Protein AF-A0A0F9DU79-F1 (afdb_monomer)

Structure (mmCIF, N/CA/C/O backbone):
data_AF-A0A0F9DU79-F1
#
_entry.id   AF-A0A0F9DU79-F1
#
loop_
_atom_site.group_PDB
_atom_site.id
_atom_site.type_symbol
_atom_site.label_atom_id
_atom_site.label_alt_id
_atom_site.label_comp_id
_atom_site.label_asym_id
_atom_site.label_entity_id
_atom_site.label_seq_id
_atom_site.pdbx_PDB_ins_code
_atom_site.Cartn_x
_atom_site.Cartn_y
_atom_site.Cartn_z
_atom_site.occupancy
_atom_site.B_iso_or_equiv
_atom_site.auth_seq_id
_atom_site.auth_comp_id
_atom_site.auth_asym_id
_atom_site.auth_atom_id
_atom_site.pdbx_PDB_model_num
ATOM 1 N N . LYS A 1 1 ? 24.834 20.255 -1.398 1.00 38.12 1 LYS A N 1
ATOM 2 C CA . LYS A 1 1 ? 24.410 18.853 -1.641 1.00 38.12 1 LYS A CA 1
ATOM 3 C C . LYS A 1 1 ? 23.090 18.931 -2.394 1.00 38.12 1 LYS A C 1
ATOM 5 O O . LYS A 1 1 ? 22.235 19.682 -1.956 1.00 38.12 1 LYS A O 1
ATOM 10 N N . LYS A 1 2 ? 23.052 18.361 -3.602 1.00 37.12 2 LYS A N 1
ATOM 11 C CA . LYS A 1 2 ? 22.172 18.750 -4.713 1.00 37.12 2 LYS A CA 1
ATOM 12 C C . LYS A 1 2 ? 20.697 18.426 -4.456 1.00 37.12 2 LYS A C 1
ATOM 14 O O . LYS A 1 2 ? 20.364 17.324 -4.040 1.00 37.12 2 LYS A O 1
ATOM 19 N N . HIS A 1 3 ? 19.874 19.433 -4.722 1.00 36.62 3 HIS A N 1
ATOM 20 C CA . HIS A 1 3 ? 18.425 19.405 -4.804 1.00 36.62 3 HIS A CA 1
ATOM 21 C C . HIS A 1 3 ? 17.942 18.469 -5.923 1.00 36.62 3 HIS A C 1
ATOM 23 O O . HIS A 1 3 ? 18.497 18.496 -7.014 1.00 36.62 3 HIS A O 1
ATOM 29 N N . GLY A 1 4 ? 16.880 17.708 -5.650 1.00 43.34 4 GLY A N 1
ATOM 30 C CA . GLY A 1 4 ? 15.652 17.754 -6.453 1.00 43.34 4 GLY A CA 1
ATOM 31 C C . GLY A 1 4 ? 15.726 17.479 -7.957 1.00 43.34 4 GLY A C 1
ATOM 32 O O . GLY A 1 4 ? 15.002 18.129 -8.701 1.00 43.34 4 GLY A O 1
ATOM 33 N N . GLU A 1 5 ? 16.540 16.531 -8.416 1.00 42.28 5 GLU A N 1
ATOM 34 C CA . GLU A 1 5 ? 16.548 16.097 -9.820 1.00 42.28 5 GLU A CA 1
ATOM 35 C C . GLU A 1 5 ? 16.311 14.588 -9.920 1.00 42.28 5 GLU A C 1
ATOM 37 O O . GLU A 1 5 ? 17.251 13.806 -10.008 1.00 42.28 5 GLU A O 1
ATOM 42 N N . ALA A 1 6 ? 15.038 14.188 -9.890 1.00 37.19 6 ALA A N 1
ATOM 43 C CA . ALA A 1 6 ? 14.540 12.976 -10.550 1.00 37.19 6 ALA A CA 1
ATOM 44 C C . ALA A 1 6 ? 13.005 13.008 -10.657 1.00 37.19 6 ALA A C 1
ATOM 46 O O . ALA A 1 6 ? 12.309 12.050 -10.336 1.00 37.19 6 ALA A O 1
ATOM 47 N N . THR A 1 7 ? 12.463 14.121 -11.154 1.00 40.94 7 THR A N 1
ATOM 48 C CA . THR A 1 7 ? 11.160 14.125 -11.831 1.00 40.94 7 THR A CA 1
ATOM 49 C C . THR A 1 7 ? 11.350 13.462 -13.201 1.00 40.94 7 THR A C 1
ATOM 51 O O . THR A 1 7 ? 11.413 14.129 -14.228 1.00 40.94 7 THR A O 1
ATOM 54 N N . LEU A 1 8 ? 11.533 12.142 -13.213 1.00 36.72 8 LEU A N 1
ATOM 55 C CA . LEU A 1 8 ? 11.474 11.291 -14.406 1.00 36.72 8 LEU A CA 1
ATOM 56 C C . LEU A 1 8 ? 10.070 10.656 -14.394 1.00 36.72 8 LEU A C 1
ATOM 58 O O . LEU A 1 8 ? 9.864 9.622 -13.776 1.00 36.72 8 LEU A O 1
ATOM 62 N N . SER A 1 9 ? 9.004 11.326 -14.850 1.00 38.00 9 SER A N 1
ATOM 63 C CA . SER A 1 9 ? 8.663 11.441 -16.280 1.00 38.00 9 SER A CA 1
ATOM 64 C C . SER A 1 9 ? 9.014 10.139 -17.018 1.00 38.00 9 SER A C 1
ATOM 66 O O . SER A 1 9 ? 10.151 9.968 -17.434 1.00 38.00 9 SER A O 1
ATOM 68 N N . GLY A 1 10 ? 8.120 9.184 -17.231 1.00 36.88 10 GLY A N 1
ATOM 69 C CA . GLY A 1 10 ? 6.686 9.199 -17.023 1.00 36.88 10 GLY A CA 1
ATOM 70 C C . GLY A 1 10 ? 6.111 7.879 -17.515 1.00 36.88 10 GLY A C 1
ATOM 71 O O . GLY A 1 10 ? 5.939 7.692 -18.713 1.00 36.88 10 GLY A O 1
ATOM 72 N N . ASP A 1 11 ? 5.759 6.995 -16.585 1.00 40.66 11 ASP A N 1
ATOM 73 C CA . ASP A 1 11 ? 4.976 5.790 -16.887 1.00 40.66 11 ASP A CA 1
ATOM 74 C C . ASP A 1 11 ? 3.485 5.984 -16.590 1.00 40.66 11 ASP A C 1
ATOM 76 O O . ASP A 1 11 ? 2.741 5.062 -16.259 1.00 40.66 11 ASP A O 1
ATOM 80 N N . SER A 1 12 ? 3.012 7.215 -16.790 1.00 42.69 12 SER A N 1
ATOM 81 C CA . SER A 1 12 ? 1.596 7.587 -16.721 1.00 42.69 12 SER A CA 1
ATOM 82 C C . SER A 1 12 ? 0.731 6.821 -17.736 1.00 42.69 12 SER A C 1
ATOM 84 O O . SER A 1 12 ? -0.484 6.776 -17.590 1.00 42.69 12 SER A O 1
ATOM 86 N N . ASN A 1 13 ? 1.337 6.182 -18.746 1.00 35.78 13 ASN A N 1
ATOM 87 C CA . ASN A 1 13 ? 0.630 5.389 -19.756 1.00 35.78 13 ASN A CA 1
ATOM 88 C C . ASN A 1 13 ? 0.602 3.878 -19.454 1.00 35.78 13 ASN A C 1
ATOM 90 O O . ASN A 1 13 ? -0.369 3.216 -19.821 1.00 35.78 13 ASN A O 1
ATOM 94 N N . ILE A 1 14 ? 1.612 3.329 -18.764 1.00 42.06 14 ILE A N 1
ATOM 95 C CA . ILE A 1 14 ? 1.622 1.915 -18.338 1.00 42.06 14 ILE A CA 1
ATOM 96 C C . ILE A 1 14 ? 0.750 1.730 -17.089 1.00 42.06 14 ILE A C 1
ATOM 98 O O . ILE A 1 14 ? 0.044 0.725 -16.972 1.00 42.06 14 ILE A O 1
ATOM 102 N N . ALA A 1 15 ? 0.710 2.738 -16.212 1.00 41.03 15 ALA A N 1
ATOM 103 C CA . ALA A 1 15 ? -0.176 2.754 -15.056 1.00 41.03 15 ALA A CA 1
ATOM 104 C C . ALA A 1 15 ? -1.660 2.681 -15.461 1.00 41.03 15 ALA A C 1
ATOM 106 O O . ALA A 1 15 ? -2.377 1.855 -14.914 1.00 41.03 15 ALA A O 1
ATOM 107 N N . ASN A 1 16 ? -2.118 3.444 -16.462 1.00 44.53 16 ASN A N 1
ATOM 108 C CA . ASN A 1 16 ? -3.553 3.579 -16.757 1.00 44.53 16 ASN A CA 1
ATOM 109 C C . ASN A 1 16 ? -4.249 2.275 -17.184 1.00 44.53 16 ASN A C 1
ATOM 111 O O . ASN A 1 16 ? -5.345 1.991 -16.718 1.00 44.53 16 ASN A O 1
ATOM 115 N N . LYS A 1 17 ? -3.621 1.425 -18.006 1.00 42.38 17 LYS A N 1
ATOM 116 C CA . LYS A 1 17 ? -4.300 0.220 -18.527 1.00 42.38 17 LYS A CA 1
ATOM 117 C C . LYS A 1 17 ? -4.420 -0.899 -17.485 1.00 42.38 17 LYS A C 1
ATOM 119 O O . LYS A 1 17 ? -5.418 -1.617 -17.448 1.00 42.38 17 LYS A O 1
ATOM 124 N N . SER A 1 18 ? -3.409 -1.037 -16.626 1.00 50.19 18 SER A N 1
ATOM 125 C CA . SER A 1 18 ? -3.458 -1.947 -15.476 1.00 50.19 18 SER A CA 1
ATOM 126 C C . SER A 1 18 ? -4.330 -1.380 -14.357 1.00 50.19 18 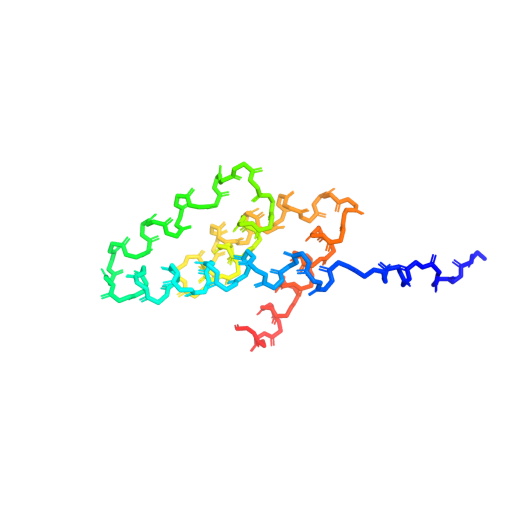SER A C 1
ATOM 128 O O . SER A 1 18 ? -5.066 -2.132 -13.726 1.00 50.19 18 SER A O 1
ATOM 130 N N . TYR A 1 19 ? -4.312 -0.060 -14.162 1.00 49.88 19 TYR A N 1
ATOM 131 C CA . TYR A 1 19 ? -5.171 0.651 -13.220 1.00 49.88 19 TYR A CA 1
ATOM 132 C C . TYR A 1 19 ? -6.654 0.507 -13.575 1.00 49.88 19 TYR A C 1
ATOM 134 O O . TYR A 1 19 ? -7.439 0.189 -12.692 1.00 49.88 19 TYR A O 1
ATOM 142 N N . ASP A 1 20 ? -7.041 0.606 -14.849 1.00 50.72 20 ASP A N 1
ATOM 143 C CA . ASP A 1 20 ? -8.435 0.424 -15.285 1.00 50.72 20 ASP A CA 1
ATOM 144 C C . ASP A 1 20 ? -8.951 -1.002 -15.034 1.00 50.72 20 ASP A C 1
ATOM 146 O O . ASP A 1 20 ? -10.085 -1.202 -14.588 1.00 50.72 20 ASP A O 1
ATOM 150 N N . ASN A 1 21 ? -8.114 -2.017 -15.265 1.00 54.81 21 ASN A N 1
ATOM 151 C CA . ASN A 1 21 ? -8.458 -3.406 -14.944 1.00 54.81 21 ASN A CA 1
ATOM 152 C C . ASN A 1 21 ? -8.558 -3.632 -13.428 1.00 54.81 21 ASN A C 1
ATOM 154 O O . ASN A 1 21 ? -9.417 -4.386 -12.962 1.00 54.81 21 ASN A O 1
ATOM 158 N N . LEU A 1 22 ? -7.710 -2.955 -12.656 1.00 57.84 22 LEU A N 1
ATOM 159 C CA . LEU A 1 22 ? -7.675 -3.025 -11.200 1.00 57.84 22 LEU A CA 1
ATOM 160 C C . LEU A 1 22 ? -8.869 -2.281 -10.569 1.00 57.84 22 LEU A C 1
ATOM 162 O O . LEU A 1 22 ? -9.483 -2.795 -9.637 1.00 57.84 22 LEU A O 1
ATOM 166 N N . ILE A 1 23 ? -9.292 -1.151 -11.143 1.00 56.19 23 ILE A N 1
ATOM 167 C CA . ILE A 1 23 ? -10.506 -0.396 -10.785 1.00 56.19 23 ILE A CA 1
ATOM 168 C C . ILE A 1 23 ? -11.780 -1.181 -11.150 1.00 56.19 23 ILE A C 1
ATOM 170 O O . ILE A 1 23 ? -12.689 -1.296 -10.331 1.00 56.19 23 ILE A O 1
ATOM 174 N N . ASN A 1 24 ? -11.852 -1.803 -12.330 1.00 55.25 24 ASN A N 1
ATOM 175 C CA . ASN A 1 24 ? -13.001 -2.651 -12.685 1.00 55.25 24 ASN A CA 1
ATOM 176 C C . ASN A 1 24 ? -13.096 -3.911 -11.806 1.00 55.25 24 ASN A C 1
ATOM 178 O O . ASN A 1 24 ? -14.189 -4.396 -11.504 1.00 55.25 24 ASN A O 1
ATOM 182 N N . SER A 1 25 ? -11.953 -4.450 -11.378 1.00 57.34 25 SER A N 1
ATOM 183 C CA . SER A 1 25 ? -11.908 -5.566 -10.427 1.00 57.34 25 SER A CA 1
ATOM 184 C C . SER A 1 25 ? -12.290 -5.111 -9.012 1.00 57.34 25 SER A C 1
ATOM 186 O O . SER A 1 25 ? -13.002 -5.829 -8.311 1.00 57.34 25 SER A O 1
ATOM 188 N N . LYS A 1 26 ? -11.911 -3.885 -8.621 1.00 57.31 26 LYS A N 1
ATOM 189 C CA . LYS A 1 26 ? -12.307 -3.225 -7.366 1.00 57.31 26 LYS A CA 1
ATOM 190 C C . LYS A 1 26 ? -13.823 -3.137 -7.223 1.00 57.31 26 LYS A C 1
ATOM 192 O O . LYS A 1 26 ? -14.342 -3.565 -6.196 1.00 57.31 26 LYS A O 1
ATOM 197 N N . GLU A 1 27 ? -14.540 -2.606 -8.212 1.00 55.84 27 GLU A N 1
ATOM 198 C CA . GLU A 1 27 ? -16.002 -2.446 -8.106 1.00 55.84 27 GLU A CA 1
ATOM 199 C C . GLU A 1 27 ? -16.709 -3.784 -7.857 1.00 55.84 27 GLU A C 1
ATOM 201 O O . GLU A 1 27 ? -17.623 -3.872 -7.036 1.00 55.84 27 GLU A O 1
ATOM 206 N N . LYS A 1 28 ? -16.211 -4.856 -8.481 1.00 56.91 28 LYS A N 1
ATOM 207 C CA . LYS A 1 28 ? -16.729 -6.216 -8.291 1.00 56.91 28 LYS A CA 1
ATOM 208 C C . LYS A 1 28 ? -16.380 -6.798 -6.919 1.00 56.91 28 LYS A C 1
ATOM 210 O O . LYS A 1 28 ? -17.209 -7.485 -6.329 1.00 56.91 28 LYS A O 1
ATOM 215 N N . LEU A 1 29 ? -15.189 -6.510 -6.391 1.00 56.59 29 LEU A N 1
ATOM 216 C CA . LEU A 1 29 ? -14.745 -6.989 -5.077 1.00 56.59 29 LEU A CA 1
ATOM 217 C C . LEU A 1 29 ? -15.480 -6.287 -3.926 1.00 56.59 29 LEU A C 1
ATOM 219 O O . LEU A 1 29 ? -15.953 -6.950 -3.002 1.00 56.59 29 LEU A O 1
ATOM 223 N N . PHE A 1 30 ? -15.637 -4.962 -3.988 1.00 55.88 30 PHE A N 1
ATOM 224 C CA . PHE A 1 30 ? -16.335 -4.194 -2.949 1.00 55.88 30 PHE A CA 1
ATOM 225 C C . PHE A 1 30 ? -17.854 -4.435 -2.937 1.00 55.88 30 PHE A C 1
ATOM 227 O O . PHE A 1 30 ? -18.473 -4.344 -1.876 1.00 55.88 30 PHE A O 1
ATOM 234 N N . ALA A 1 31 ? -18.450 -4.842 -4.064 1.00 56.72 31 ALA A N 1
ATOM 235 C CA . ALA A 1 31 ? -19.864 -5.217 -4.152 1.00 56.72 31 ALA A CA 1
ATOM 236 C C . ALA A 1 31 ? -20.237 -6.506 -3.378 1.00 56.72 31 ALA A C 1
ATOM 238 O O . ALA A 1 31 ? -21.412 -6.869 -3.318 1.00 56.72 31 ALA A O 1
ATOM 239 N N . HIS A 1 32 ? -19.272 -7.217 -2.780 1.00 54.19 32 HIS A N 1
ATOM 240 C CA . HIS A 1 32 ? -19.493 -8.511 -2.113 1.00 54.19 32 HIS A CA 1
ATOM 241 C C . HIS A 1 32 ? -19.318 -8.502 -0.583 1.00 54.19 32 HIS A C 1
ATOM 243 O O . HIS A 1 32 ? -19.183 -9.562 0.039 1.00 54.19 32 HIS A O 1
ATOM 249 N N . GLY A 1 33 ? -19.354 -7.331 0.064 1.00 61.94 33 GLY A N 1
ATOM 250 C CA . GLY A 1 33 ? -19.370 -7.237 1.531 1.00 61.94 33 GLY A CA 1
ATOM 251 C C . GLY A 1 33 ? -18.149 -7.906 2.182 1.00 61.94 33 GLY A C 1
ATOM 252 O O . GLY A 1 33 ? -17.012 -7.639 1.798 1.00 61.94 33 GLY A O 1
ATOM 253 N N . ASN A 1 34 ? -18.352 -8.800 3.159 1.00 60.22 34 ASN A N 1
ATOM 254 C CA . ASN A 1 34 ? -17.251 -9.489 3.859 1.00 60.22 34 ASN A CA 1
ATOM 255 C C . ASN A 1 34 ? -16.336 -10.316 2.936 1.00 60.22 34 ASN A C 1
ATOM 257 O O . ASN A 1 34 ? -15.151 -10.461 3.238 1.00 60.22 34 ASN A O 1
ATO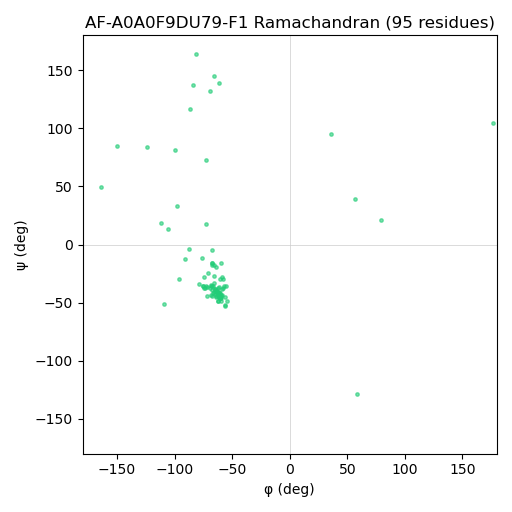M 261 N N . CYS A 1 35 ? -16.838 -10.819 1.802 1.00 57.62 35 CYS A N 1
ATOM 262 C CA . CYS A 1 35 ? -15.996 -11.527 0.834 1.00 57.62 35 CYS A CA 1
ATOM 263 C C . CYS A 1 35 ? -15.004 -10.570 0.154 1.00 57.62 35 CYS A C 1
ATOM 265 O O . CYS A 1 35 ? -13.860 -10.946 -0.085 1.00 57.62 35 CYS A O 1
ATOM 267 N N . GLY A 1 36 ? -15.399 -9.316 -0.087 1.00 64.81 36 GLY A N 1
ATOM 268 C CA . GLY A 1 36 ? -14.519 -8.278 -0.630 1.00 64.81 36 GLY A CA 1
ATOM 269 C C . GLY A 1 36 ? -13.346 -7.956 0.293 1.00 64.81 36 GLY A C 1
ATOM 270 O O . GLY A 1 36 ? -12.210 -7.877 -0.162 1.00 64.81 36 GLY A O 1
ATOM 271 N N . LYS A 1 37 ? -13.605 -7.875 1.605 1.00 67.94 37 LYS A N 1
ATOM 272 C CA . LYS A 1 37 ? -12.573 -7.635 2.629 1.00 67.94 37 LYS A CA 1
ATOM 273 C C . LYS A 1 37 ? -11.518 -8.741 2.665 1.00 67.94 37 LYS A C 1
ATOM 275 O O . LYS A 1 37 ? -10.331 -8.446 2.718 1.00 67.94 37 LYS A O 1
ATOM 280 N N . LYS A 1 38 ? -11.941 -10.009 2.596 1.00 71.75 38 LYS A N 1
ATOM 281 C CA . LYS A 1 38 ? -11.013 -11.149 2.607 1.00 71.75 38 LYS A CA 1
ATOM 282 C C . LYS A 1 38 ? -10.100 -11.155 1.376 1.00 71.75 38 LYS A C 1
ATOM 284 O O . LYS A 1 38 ? -8.894 -11.300 1.524 1.00 71.75 38 LYS A O 1
ATOM 289 N N . ASN A 1 39 ? -10.664 -10.929 0.190 1.00 73.38 39 ASN A N 1
ATOM 290 C CA . ASN A 1 39 ? -9.875 -10.828 -1.040 1.00 73.38 39 ASN A CA 1
ATOM 291 C C . ASN A 1 39 ? -8.887 -9.649 -0.988 1.00 73.38 39 ASN A C 1
ATOM 293 O O . ASN A 1 39 ? -7.759 -9.770 -1.452 1.00 73.38 39 ASN A O 1
ATOM 297 N N . LEU A 1 40 ? -9.279 -8.518 -0.390 1.00 76.38 40 LEU A N 1
ATOM 298 C CA . LEU A 1 40 ? -8.402 -7.353 -0.236 1.00 76.38 40 LEU A CA 1
ATOM 299 C C . LEU A 1 40 ? -7.190 -7.659 0.661 1.00 76.38 40 LEU A C 1
ATOM 301 O O . LEU A 1 40 ? -6.074 -7.257 0.346 1.00 76.38 40 LEU A O 1
ATOM 305 N N . ILE A 1 41 ? -7.401 -8.425 1.735 1.00 82.19 41 ILE A N 1
ATOM 306 C CA . ILE A 1 41 ? -6.330 -8.892 2.626 1.00 82.19 41 ILE A CA 1
ATOM 307 C C . ILE A 1 41 ? -5.388 -9.863 1.901 1.00 82.19 41 ILE A C 1
ATOM 309 O O . ILE A 1 41 ? -4.173 -9.768 2.056 1.00 82.19 41 ILE A O 1
ATOM 313 N N . GLU A 1 42 ? -5.915 -10.769 1.076 1.00 86.00 42 GLU A N 1
ATOM 314 C CA . GLU A 1 42 ? -5.086 -11.690 0.284 1.00 86.00 42 GLU A CA 1
ATOM 315 C C . GLU A 1 42 ? -4.163 -10.930 -0.690 1.00 86.00 42 GLU A C 1
ATOM 317 O O . GLU A 1 42 ? -2.994 -11.292 -0.845 1.00 86.00 42 GLU A O 1
ATOM 322 N N . LEU A 1 43 ? -4.636 -9.815 -1.263 1.00 86.62 43 LEU A N 1
ATOM 323 C CA . LEU A 1 43 ? -3.846 -8.959 -2.158 1.00 86.62 43 LEU A CA 1
ATOM 324 C C . LEU A 1 43 ? -2.687 -8.223 -1.466 1.00 86.62 43 LEU A C 1
ATOM 326 O O . LEU A 1 43 ? -1.765 -7.781 -2.155 1.00 86.62 43 LEU A O 1
ATOM 330 N N . LEU A 1 44 ? -2.669 -8.139 -0.131 1.00 88.31 44 LEU A N 1
ATOM 331 C CA . LEU A 1 44 ? -1.522 -7.593 0.607 1.00 88.31 44 LEU A CA 1
ATOM 332 C C . LEU A 1 44 ? -0.258 -8.441 0.436 1.00 88.31 44 LEU A C 1
ATOM 334 O O . LEU A 1 44 ? 0.836 -7.934 0.642 1.00 88.31 44 LEU A O 1
ATOM 338 N N . ASN A 1 45 ? -0.395 -9.702 0.022 1.00 86.69 45 ASN A N 1
ATOM 339 C CA . ASN A 1 45 ? 0.724 -10.614 -0.225 1.00 86.69 45 ASN A CA 1
ATOM 340 C C . ASN A 1 45 ? 0.991 -10.834 -1.723 1.00 86.69 45 ASN A C 1
ATOM 342 O O . ASN A 1 45 ? 1.706 -11.762 -2.096 1.00 86.69 45 ASN A O 1
ATOM 346 N N . HIS A 1 46 ? 0.402 -10.016 -2.600 1.00 89.50 46 HIS A N 1
ATOM 347 C CA . HIS A 1 46 ? 0.574 -10.158 -4.043 1.00 89.50 46 HIS A CA 1
ATOM 348 C C . HIS A 1 46 ? 2.030 -9.887 -4.465 1.00 89.50 46 HIS A C 1
ATOM 350 O O . HIS A 1 46 ? 2.692 -9.005 -3.920 1.00 89.50 46 HIS A O 1
ATOM 356 N N . GLU A 1 47 ? 2.530 -10.596 -5.480 1.00 85.06 47 GLU A N 1
ATOM 357 C CA . GLU A 1 47 ? 3.918 -10.452 -5.960 1.00 85.06 47 GLU A CA 1
ATOM 358 C C . GLU A 1 47 ? 4.238 -9.034 -6.465 1.00 85.06 47 GLU A C 1
ATOM 360 O O . GLU A 1 47 ? 5.358 -8.551 -6.344 1.00 85.06 47 GLU A O 1
ATOM 365 N N . ASN A 1 48 ? 3.227 -8.341 -6.990 1.00 85.50 48 ASN A N 1
ATOM 366 C CA . ASN A 1 48 ? 3.350 -6.991 -7.529 1.00 85.50 48 ASN A CA 1
ATOM 367 C C . ASN A 1 48 ? 3.182 -5.912 -6.442 1.00 85.50 48 ASN A C 1
ATOM 369 O O . ASN A 1 48 ? 2.095 -5.738 -5.888 1.00 85.50 48 ASN A O 1
ATOM 373 N N . ASP A 1 49 ? 4.235 -5.133 -6.210 1.00 86.56 49 ASP A N 1
ATOM 374 C CA . ASP A 1 49 ? 4.301 -4.049 -5.222 1.00 86.56 49 ASP A CA 1
ATOM 375 C C . ASP A 1 49 ? 3.228 -2.971 -5.414 1.00 86.56 49 ASP A C 1
ATOM 377 O O . ASP A 1 49 ? 2.696 -2.452 -4.435 1.00 86.56 49 ASP A O 1
ATOM 381 N N . SER A 1 50 ? 2.858 -2.645 -6.656 1.00 85.19 50 SER A N 1
ATOM 382 C CA . SER A 1 50 ? 1.792 -1.672 -6.926 1.00 85.19 50 SER A CA 1
ATOM 383 C C . SER A 1 50 ? 0.422 -2.201 -6.500 1.00 85.19 50 SER A C 1
ATOM 385 O O . SER A 1 50 ? -0.403 -1.435 -6.001 1.00 85.19 50 SER A O 1
ATOM 387 N N . VAL A 1 51 ? 0.186 -3.510 -6.651 1.00 83.81 51 VAL A N 1
ATOM 388 C CA . VAL A 1 51 ? -1.034 -4.171 -6.160 1.00 83.81 51 VAL A CA 1
ATOM 389 C C . VAL A 1 51 ? -1.055 -4.174 -4.635 1.00 83.81 51 VAL A C 1
ATOM 391 O O . VAL A 1 51 ? -2.081 -3.818 -4.055 1.00 83.81 51 VAL A O 1
ATOM 394 N N . ARG A 1 52 ? 0.075 -4.492 -3.985 1.00 88.69 52 ARG A N 1
ATOM 395 C CA . ARG A 1 52 ? 0.187 -4.442 -2.517 1.00 88.69 52 ARG A CA 1
ATOM 396 C C . ARG A 1 52 ? -0.053 -3.036 -1.977 1.00 88.69 52 ARG A C 1
ATOM 398 O O . ARG A 1 52 ? -0.829 -2.886 -1.040 1.00 88.69 52 ARG A O 1
ATOM 405 N N . LEU A 1 53 ? 0.559 -2.017 -2.589 1.00 89.50 53 LEU A N 1
ATOM 406 C CA . LEU A 1 53 ? 0.388 -0.613 -2.204 1.00 89.50 53 LEU A CA 1
ATOM 407 C C . LEU A 1 53 ? -1.087 -0.223 -2.235 1.00 89.50 53 LEU A C 1
ATOM 409 O O . LEU A 1 53 ? -1.624 0.265 -1.246 1.00 89.50 53 LEU A O 1
ATOM 413 N N . TRP A 1 54 ? -1.751 -0.492 -3.358 1.00 88.56 54 TRP A N 1
ATOM 414 C CA . TRP A 1 54 ? -3.161 -0.177 -3.526 1.00 88.56 54 TRP A CA 1
ATOM 415 C C . TRP A 1 54 ? -4.040 -0.938 -2.528 1.00 88.56 54 TRP A C 1
ATOM 417 O O . TRP A 1 54 ? -4.871 -0.328 -1.855 1.00 88.56 54 TRP A O 1
ATOM 427 N N . ALA A 1 55 ? -3.844 -2.253 -2.395 1.00 88.25 55 ALA A N 1
ATOM 428 C CA . ALA A 1 55 ? -4.615 -3.075 -1.467 1.00 88.25 55 ALA A CA 1
ATOM 429 C C . ALA A 1 55 ? -4.455 -2.572 -0.028 1.00 88.25 55 ALA A C 1
ATOM 431 O O . ALA A 1 55 ? -5.449 -2.415 0.679 1.00 88.25 55 ALA A O 1
ATOM 432 N N . ALA A 1 56 ? -3.229 -2.229 0.374 1.00 90.56 56 ALA A N 1
ATOM 433 C CA . ALA A 1 56 ? -2.940 -1.709 1.699 1.00 90.56 56 ALA A CA 1
ATOM 434 C C . ALA A 1 56 ? -3.604 -0.348 1.942 1.00 90.56 56 ALA A C 1
ATOM 436 O O . ALA A 1 56 ? -4.239 -0.175 2.979 1.00 90.56 56 ALA A O 1
ATOM 437 N N . THR A 1 57 ? -3.575 0.578 0.975 1.00 90.00 57 THR A N 1
ATOM 438 C CA . THR A 1 57 ? -4.304 1.854 1.083 1.00 90.00 57 THR A CA 1
ATOM 439 C C . THR A 1 57 ? -5.801 1.640 1.323 1.00 90.00 57 THR A C 1
ATOM 441 O O . THR A 1 57 ? -6.376 2.271 2.202 1.00 90.00 57 THR A O 1
ATOM 444 N N . HIS A 1 58 ? -6.448 0.725 0.596 1.00 85.88 58 HIS A N 1
ATOM 445 C CA . HIS A 1 58 ? -7.883 0.460 0.793 1.00 85.88 58 HIS A CA 1
ATOM 446 C C . HIS A 1 58 ? -8.182 -0.331 2.072 1.00 85.88 58 HIS A C 1
ATOM 448 O O . HIS A 1 58 ? -9.259 -0.179 2.652 1.00 85.88 58 HIS A O 1
ATOM 454 N N . CYS A 1 59 ? -7.240 -1.150 2.542 1.00 89.25 59 CYS A N 1
ATOM 455 C CA . CYS A 1 59 ? -7.360 -1.851 3.816 1.00 89.25 59 CYS A CA 1
ATOM 456 C C . CYS A 1 59 ? -7.319 -0.900 5.023 1.00 89.25 59 CYS A C 1
ATOM 458 O O . CYS A 1 59 ? -7.766 -1.312 6.089 1.00 89.25 59 CYS A O 1
ATOM 460 N N . LEU A 1 60 ? -6.880 0.360 4.885 1.00 89.69 60 LEU A N 1
ATOM 461 C CA . LEU A 1 60 ? -6.842 1.323 5.999 1.00 89.69 60 LEU A CA 1
ATOM 462 C C . LEU A 1 60 ? -8.210 1.508 6.681 1.00 89.69 60 LEU A C 1
ATOM 464 O O . LEU A 1 60 ? -8.277 1.615 7.901 1.00 89.69 60 LEU A O 1
ATOM 468 N N . HIS A 1 61 ? -9.311 1.465 5.926 1.00 84.19 61 HIS A N 1
ATOM 469 C CA . HIS A 1 61 ? -10.674 1.588 6.475 1.00 84.19 61 HIS A CA 1
ATOM 470 C C . HIS A 1 61 ? -11.298 0.263 6.923 1.00 84.19 61 HIS A C 1
ATOM 472 O O . HIS A 1 61 ? -12.429 0.235 7.413 1.00 84.19 61 HIS A O 1
ATOM 478 N N . VAL A 1 62 ? -10.599 -0.850 6.708 1.00 83.50 62 VAL A N 1
ATOM 479 C CA . VAL A 1 62 ? -11.087 -2.197 7.012 1.00 83.50 62 VAL A CA 1
ATOM 480 C C . VAL A 1 62 ? -10.342 -2.776 8.208 1.00 83.50 62 VAL A C 1
ATOM 482 O O . VAL A 1 62 ? -10.981 -3.241 9.149 1.00 83.50 62 VAL A O 1
ATOM 485 N N . ASP A 1 63 ? -9.014 -2.734 8.153 1.00 88.81 63 ASP A N 1
ATOM 486 C CA . ASP A 1 63 ? -8.075 -3.217 9.159 1.00 88.81 63 ASP A CA 1
ATOM 487 C C . ASP A 1 63 ? -6.800 -2.357 9.086 1.00 88.81 63 ASP A C 1
ATOM 489 O O . ASP A 1 63 ? -5.835 -2.664 8.379 1.00 88.81 63 ASP A O 1
ATOM 493 N N . ALA A 1 64 ? -6.835 -1.215 9.777 1.00 90.38 64 ALA A N 1
ATOM 494 C CA . ALA A 1 64 ? -5.744 -0.246 9.758 1.00 90.38 64 ALA A CA 1
ATOM 495 C C . ALA A 1 64 ? -4.400 -0.815 10.255 1.00 90.38 64 ALA A C 1
ATOM 497 O O . ALA A 1 64 ? -3.390 -0.536 9.609 1.00 90.38 64 ALA A O 1
ATOM 498 N N . PRO A 1 65 ? -4.333 -1.605 11.351 1.00 94.12 65 PRO A N 1
ATOM 499 C CA . PRO A 1 65 ? -3.078 -2.224 11.777 1.00 94.12 65 PRO A CA 1
ATOM 500 C C . PRO A 1 65 ? -2.412 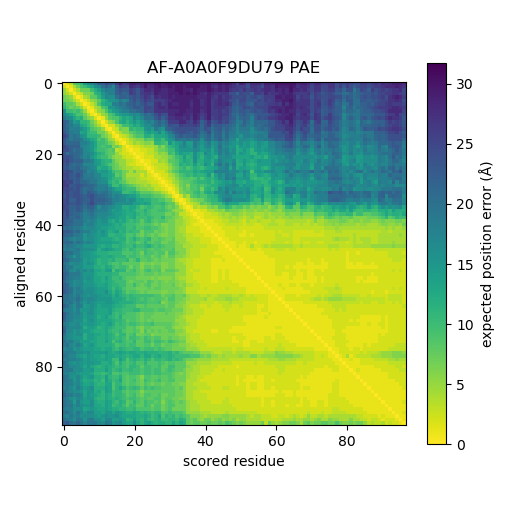-3.050 10.673 1.00 94.12 65 PRO A C 1
ATOM 502 O O . PRO A 1 65 ? -1.234 -2.835 10.381 1.00 94.12 65 PRO A O 1
ATOM 505 N N . LEU A 1 66 ? -3.177 -3.927 10.017 1.00 92.38 66 LEU A N 1
ATOM 506 C CA . LEU A 1 66 ? -2.667 -4.789 8.952 1.00 92.38 66 LEU A CA 1
ATOM 507 C C . LEU A 1 66 ? -2.240 -3.987 7.712 1.00 92.38 66 LEU A C 1
ATOM 509 O O . LEU A 1 66 ? -1.194 -4.242 7.115 1.00 92.38 66 LEU A O 1
ATOM 513 N N . ALA A 1 67 ? -3.034 -2.985 7.337 1.00 93.12 67 ALA A N 1
ATOM 514 C CA . ALA A 1 67 ? -2.718 -2.084 6.234 1.00 93.12 67 ALA A CA 1
ATOM 515 C C . ALA A 1 67 ? -1.414 -1.308 6.468 1.00 93.12 67 ALA A C 1
ATOM 517 O O . ALA A 1 67 ? -0.571 -1.223 5.574 1.00 93.12 67 ALA A O 1
ATOM 518 N N . ILE A 1 68 ? -1.230 -0.759 7.672 1.00 96.00 68 ILE A N 1
ATOM 519 C CA . ILE A 1 68 ? -0.028 0.002 8.029 1.00 96.00 68 ILE A CA 1
ATOM 520 C C . ILE A 1 68 ? 1.211 -0.893 8.012 1.00 96.00 68 ILE A C 1
ATOM 522 O O . ILE A 1 68 ? 2.264 -0.440 7.570 1.00 96.00 68 ILE A O 1
ATOM 526 N N . GLU A 1 69 ? 1.110 -2.146 8.456 1.00 96.50 69 GLU A N 1
ATOM 527 C CA . GLU A 1 69 ? 2.217 -3.104 8.374 1.00 96.50 69 GLU A CA 1
ATOM 528 C C . GLU A 1 69 ? 2.653 -3.336 6.918 1.00 96.50 69 GLU A C 1
ATOM 530 O O . GLU A 1 69 ? 3.832 -3.182 6.593 1.00 96.50 69 GLU A O 1
ATOM 535 N N . ALA A 1 70 ? 1.697 -3.591 6.021 1.00 94.31 70 ALA A N 1
ATOM 536 C CA . ALA A 1 70 ? 1.978 -3.779 4.598 1.00 94.31 70 ALA A CA 1
ATOM 537 C C . ALA A 1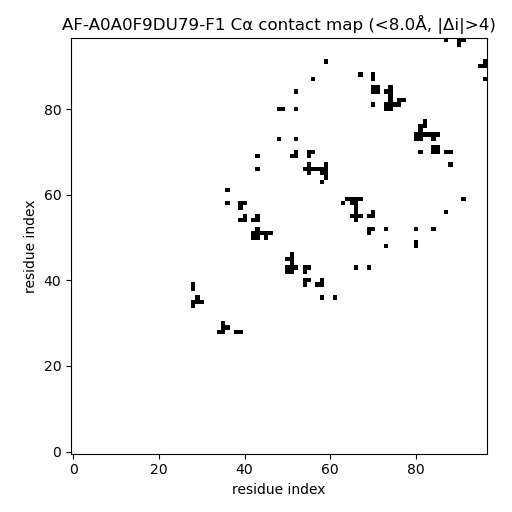 70 ? 2.566 -2.516 3.936 1.00 94.31 70 ALA A C 1
ATOM 539 O O . ALA A 1 70 ? 3.513 -2.604 3.152 1.00 94.31 70 ALA A O 1
ATOM 540 N N . LEU A 1 71 ? 2.047 -1.328 4.272 1.00 95.38 71 LEU A N 1
ATOM 541 C CA . LEU A 1 71 ? 2.586 -0.056 3.779 1.00 95.38 71 LEU A CA 1
ATOM 542 C C . LEU A 1 71 ? 4.006 0.201 4.297 1.00 95.38 71 LEU A C 1
ATOM 544 O O . LEU A 1 71 ? 4.845 0.685 3.542 1.00 95.38 71 LEU A O 1
ATOM 548 N N . ARG A 1 72 ? 4.303 -0.142 5.556 1.00 97.00 72 ARG A N 1
ATOM 549 C CA . ARG A 1 72 ? 5.654 -0.003 6.120 1.00 97.00 72 ARG A CA 1
ATOM 550 C C . ARG A 1 72 ? 6.653 -0.901 5.405 1.00 97.00 72 ARG A C 1
ATOM 552 O O . ARG A 1 72 ? 7.714 -0.414 5.040 1.00 97.00 72 ARG A O 1
ATOM 559 N N . ALA A 1 73 ? 6.289 -2.153 5.134 1.00 95.56 73 ALA A N 1
ATOM 560 C CA . ALA A 1 73 ? 7.143 -3.065 4.376 1.00 95.56 73 ALA A CA 1
ATOM 561 C C . ALA A 1 73 ? 7.462 -2.524 2.968 1.00 95.56 73 ALA A C 1
ATOM 563 O O . ALA A 1 73 ? 8.587 -2.638 2.492 1.00 95.56 73 ALA A O 1
ATOM 564 N N . LEU A 1 74 ? 6.496 -1.881 2.301 1.00 92.88 74 LEU A N 1
ATOM 565 C CA . LEU A 1 74 ? 6.733 -1.226 1.007 1.00 92.88 74 LEU A CA 1
ATOM 566 C C . LEU A 1 74 ? 7.619 0.022 1.134 1.00 92.88 74 LEU A C 1
ATOM 568 O O . LEU A 1 74 ? 8.460 0.273 0.264 1.00 92.88 74 LEU A O 1
ATOM 572 N N . ALA A 1 75 ? 7.439 0.787 2.213 1.00 94.56 75 ALA A N 1
ATOM 573 C CA . ALA A 1 75 ? 8.186 2.005 2.513 1.00 94.56 75 ALA A CA 1
ATOM 574 C C . ALA A 1 75 ? 9.677 1.768 2.798 1.00 94.56 75 ALA A C 1
ATOM 576 O O . ALA A 1 75 ? 10.462 2.705 2.692 1.00 94.56 75 ALA A O 1
ATOM 577 N N . GLU A 1 76 ? 10.085 0.535 3.110 1.00 94.31 76 GLU A N 1
ATOM 578 C CA . GLU A 1 76 ? 11.503 0.170 3.249 1.00 94.31 76 GLU A CA 1
ATOM 579 C C . GLU A 1 76 ? 12.268 0.214 1.915 1.00 94.31 76 GLU A C 1
ATOM 581 O O . GLU A 1 76 ? 13.497 0.259 1.913 1.00 94.31 76 GLU A O 1
ATOM 586 N N . SER A 1 77 ? 11.568 0.213 0.774 1.00 89.38 77 SER A N 1
ATOM 587 C CA . SER A 1 77 ? 12.204 0.350 -0.538 1.00 89.38 77 SER A CA 1
ATOM 588 C C . SER A 1 77 ? 12.443 1.818 -0.914 1.00 89.38 77 SER A C 1
ATOM 590 O O . SER A 1 77 ? 11.535 2.642 -0.837 1.00 89.38 77 SER A O 1
ATOM 592 N N . ASP A 1 78 ? 13.614 2.127 -1.480 1.00 87.81 78 ASP A N 1
ATOM 593 C CA . ASP A 1 78 ? 13.920 3.440 -2.089 1.00 87.81 78 ASP A CA 1
ATOM 594 C C . ASP A 1 78 ? 13.204 3.663 -3.445 1.00 87.81 78 ASP A C 1
ATOM 596 O O . ASP A 1 78 ? 13.590 4.504 -4.260 1.00 87.81 78 ASP A O 1
ATOM 600 N N . SER A 1 79 ? 12.167 2.873 -3.736 1.00 87.62 79 SER A N 1
ATOM 601 C CA . SER A 1 79 ? 11.398 2.968 -4.974 1.00 87.62 79 SER A CA 1
ATOM 602 C C . SER A 1 79 ? 10.354 4.086 -4.904 1.00 87.62 79 SER A C 1
ATOM 604 O O . SER A 1 79 ? 9.948 4.535 -3.831 1.00 87.62 79 SER A O 1
ATOM 606 N N . ILE A 1 80 ? 9.823 4.489 -6.063 1.00 86.88 80 ILE A N 1
ATOM 607 C CA . ILE A 1 80 ? 8.685 5.421 -6.117 1.00 86.88 80 ILE A CA 1
ATOM 608 C C . ILE A 1 80 ? 7.454 4.886 -5.364 1.00 86.88 80 ILE A C 1
ATOM 610 O O . ILE A 1 80 ? 6.668 5.661 -4.817 1.00 86.88 80 ILE A O 1
ATOM 614 N N . LEU A 1 81 ? 7.300 3.559 -5.300 1.00 86.75 81 LEU A N 1
ATOM 615 C CA . LEU A 1 81 ? 6.224 2.906 -4.561 1.00 86.75 81 LEU A CA 1
ATOM 616 C C . LEU A 1 81 ? 6.472 2.959 -3.051 1.00 86.75 81 LEU A C 1
ATOM 618 O O . LEU A 1 81 ? 5.523 3.199 -2.312 1.00 86.75 81 LEU A O 1
ATOM 622 N N . GLY A 1 82 ? 7.719 2.822 -2.593 1.00 89.19 82 GLY A N 1
ATOM 623 C CA . GLY A 1 82 ? 8.068 2.985 -1.179 1.00 89.19 82 GLY A CA 1
ATOM 624 C C . GLY A 1 82 ? 7.903 4.423 -0.687 1.00 89.19 82 GLY A C 1
ATOM 625 O O . GLY A 1 82 ? 7.321 4.663 0.376 1.00 89.19 82 GLY A O 1
ATOM 626 N N . PHE A 1 83 ? 8.274 5.400 -1.519 1.00 90.62 83 PHE A N 1
ATOM 627 C CA . PHE A 1 83 ? 7.947 6.803 -1.262 1.00 90.62 83 PHE A CA 1
ATOM 628 C C . PHE A 1 83 ? 6.427 7.022 -1.177 1.00 90.62 83 PHE A C 1
ATOM 630 O O . PHE A 1 83 ? 5.935 7.637 -0.231 1.00 90.62 83 PHE A O 1
ATOM 637 N N . SER A 1 84 ? 5.665 6.462 -2.122 1.00 89.62 84 SER A N 1
ATOM 638 C CA . SER A 1 84 ? 4.199 6.554 -2.118 1.00 89.62 84 SER A CA 1
ATOM 639 C C . SER A 1 84 ? 3.581 5.908 -0.873 1.00 89.62 84 SER A C 1
ATOM 641 O O . SER A 1 84 ? 2.674 6.482 -0.276 1.00 89.62 84 SER A O 1
ATOM 643 N N . ALA A 1 85 ? 4.090 4.754 -0.435 1.00 92.88 85 ALA A N 1
ATOM 644 C CA . ALA A 1 85 ? 3.636 4.080 0.779 1.00 92.88 85 ALA A CA 1
ATOM 645 C C . ALA A 1 85 ? 3.856 4.943 2.032 1.00 92.88 85 ALA A C 1
ATOM 647 O O . ALA A 1 85 ? 2.963 5.055 2.873 1.00 92.88 85 ALA A O 1
ATOM 648 N N . SER A 1 86 ? 5.010 5.609 2.117 1.00 94.31 86 SER A N 1
ATOM 649 C CA . S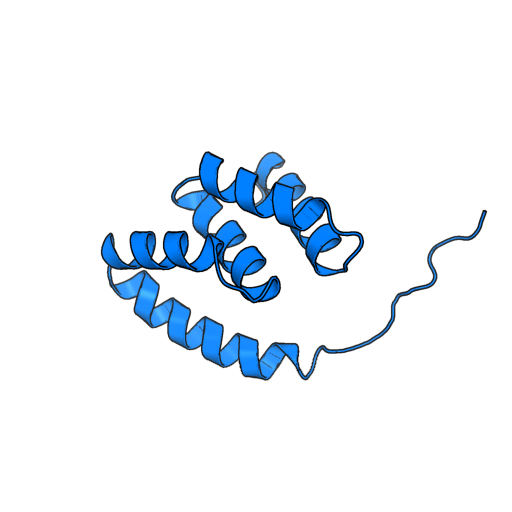ER A 1 86 ? 5.320 6.545 3.205 1.00 94.31 86 SER A CA 1
ATOM 650 C C . SER A 1 86 ? 4.343 7.723 3.233 1.00 94.31 86 SER A C 1
ATOM 652 O O . SER A 1 86 ? 3.800 8.046 4.290 1.00 94.31 86 SER A O 1
ATOM 654 N N . MET A 1 87 ? 4.059 8.312 2.064 1.00 93.56 87 MET A N 1
ATOM 655 C CA . MET A 1 87 ? 3.080 9.396 1.926 1.00 93.56 87 MET A CA 1
ATOM 656 C C . MET A 1 87 ? 1.673 8.958 2.349 1.00 93.56 87 MET A C 1
ATOM 658 O O . M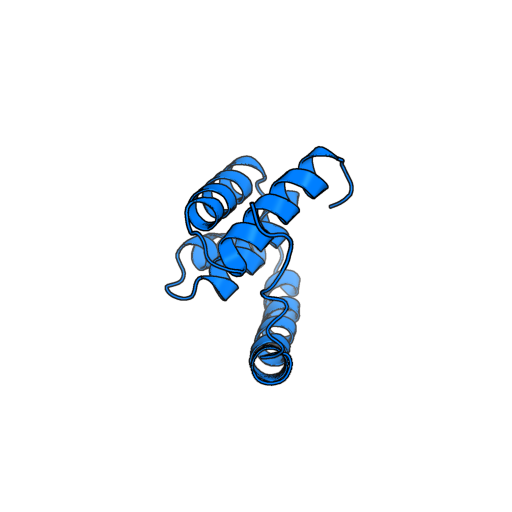ET A 1 87 ? 0.992 9.692 3.056 1.00 93.56 87 MET A O 1
ATOM 662 N N . VAL A 1 88 ? 1.240 7.750 1.973 1.00 94.31 88 VAL A N 1
ATOM 663 C CA . VAL A 1 88 ? -0.068 7.210 2.385 1.00 94.31 88 VAL A CA 1
ATOM 664 C C . VAL A 1 88 ? -0.162 7.086 3.909 1.00 94.31 88 VAL A C 1
ATOM 666 O O . VAL A 1 88 ? -1.162 7.504 4.488 1.00 94.31 88 VAL A O 1
ATOM 669 N N . ILE A 1 89 ? 0.869 6.550 4.573 1.00 96.12 89 ILE A N 1
ATOM 670 C CA . ILE A 1 89 ? 0.895 6.447 6.043 1.00 96.12 89 ILE A CA 1
ATOM 671 C C . ILE A 1 89 ? 0.793 7.838 6.683 1.00 96.12 89 ILE A C 1
ATOM 673 O O . ILE A 1 89 ? 0.058 8.023 7.654 1.00 96.12 89 ILE A O 1
ATOM 677 N N . GLU A 1 90 ? 1.533 8.814 6.159 1.00 94.88 90 GLU A N 1
ATOM 678 C CA . GLU A 1 90 ? 1.522 10.183 6.671 1.00 94.88 90 GLU A CA 1
ATOM 679 C C . GLU A 1 90 ? 0.136 10.833 6.540 1.00 94.88 90 GLU A C 1
ATOM 681 O O . GLU A 1 90 ? -0.386 11.370 7.518 1.00 94.88 90 GLU A O 1
ATOM 686 N N . GLU A 1 91 ? -0.485 10.747 5.364 1.00 93.62 91 GLU A N 1
ATOM 687 C CA . GLU A 1 91 ? -1.805 11.329 5.105 1.00 93.62 91 GLU A CA 1
ATOM 688 C C . GLU A 1 91 ? -2.917 10.642 5.910 1.00 93.62 91 GLU A C 1
ATOM 690 O O . GLU A 1 91 ? -3.806 11.321 6.429 1.00 93.62 91 GLU A O 1
ATOM 695 N N . TYR A 1 92 ? -2.832 9.325 6.113 1.00 94.56 92 TYR A N 1
ATOM 696 C CA . TYR A 1 92 ? -3.740 8.611 7.011 1.00 94.56 92 TYR A CA 1
ATOM 697 C C . TYR A 1 92 ? -3.608 9.095 8.463 1.00 94.56 92 TYR A C 1
ATOM 699 O O . TYR A 1 92 ? -4.608 9.386 9.115 1.00 94.56 92 TYR A O 1
ATOM 707 N N . ASN A 1 93 ? -2.381 9.277 8.965 1.00 92.62 93 ASN A N 1
ATOM 708 C CA . ASN A 1 93 ? -2.157 9.793 10.323 1.00 92.62 93 ASN A CA 1
ATOM 709 C C . ASN A 1 93 ? -2.638 11.243 10.502 1.00 92.62 93 ASN A C 1
ATOM 711 O O . ASN A 1 93 ? -2.989 11.638 11.615 1.00 92.62 93 ASN A O 1
ATOM 715 N N . LYS A 1 94 ? -2.666 12.034 9.423 1.00 95.56 94 LYS A N 1
ATOM 716 C CA . LYS A 1 94 ? -3.266 13.379 9.407 1.00 95.56 94 LYS A CA 1
ATOM 717 C C . LYS A 1 94 ? -4.800 13.355 9.360 1.00 95.56 94 LYS A C 1
ATOM 719 O O . LYS A 1 94 ? -5.410 14.398 9.575 1.00 95.56 94 LYS A O 1
ATOM 724 N N . GLY A 1 95 ? -5.415 12.199 9.097 1.00 91.38 95 GLY A N 1
ATOM 725 C CA . GLY A 1 95 ? -6.861 12.050 8.922 1.00 91.38 95 GLY A CA 1
ATOM 726 C C . GLY A 1 95 ? -7.371 12.478 7.542 1.00 91.38 95 GLY A C 1
ATOM 727 O O . GLY A 1 95 ? -8.548 12.803 7.412 1.00 91.38 95 GLY A O 1
ATOM 728 N N . ASN A 1 96 ? -6.497 12.511 6.529 1.00 86.19 96 ASN A N 1
ATOM 729 C CA . ASN A 1 96 ? -6.842 12.900 5.155 1.00 86.19 96 ASN A CA 1
ATOM 730 C C . ASN A 1 96 ? -7.256 11.714 4.269 1.00 86.19 96 ASN A C 1
ATOM 732 O O . ASN A 1 96 ? -7.747 11.929 3.159 1.00 86.19 96 ASN A O 1
ATOM 736 N N . ILE A 1 97 ? -7.023 10.486 4.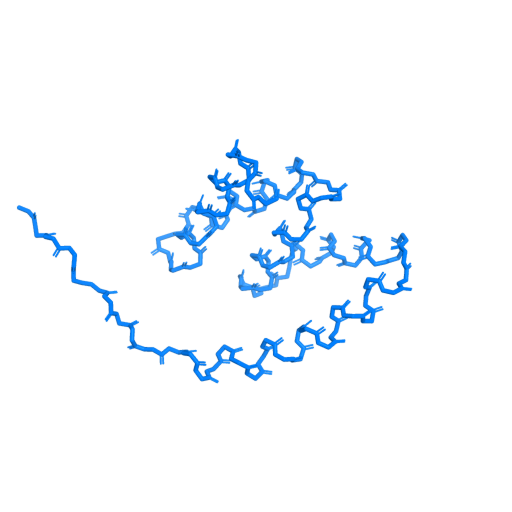742 1.00 79.50 97 ILE A N 1
ATOM 737 C CA . ILE A 1 97 ? -7.464 9.236 4.116 1.00 79.50 97 ILE A CA 1
ATOM 738 C C . ILE A 1 97 ? -8.553 8.643 4.988 1.00 79.50 97 ILE A C 1
ATOM 740 O O . ILE A 1 97 ? -8.276 8.370 6.179 1.00 79.50 97 ILE A O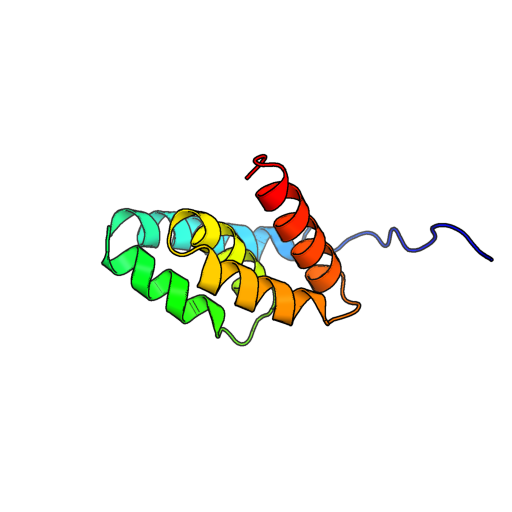 1
#

Sequence (97 aa):
KKHGEATLSGDSNIANKSYDNLINSKEKLFAHGNCGKKNLIELLNHENDSVRLWAATHCLHVDAPLAIEALRALAESDSILGFSASMVIEEYNKGNI

Foldseek 3Di:
DDDDPDPDDDPVPVCVVVVVVVVVVLVVLVVPPPSSLVVLLVQCPPPDLVSVLVSLLVCCVVPVVSSLVSLCVLLVDPDPSVVVSVVSVVCVVVVND

Solvent-accessible surface area (backbone atoms only — not comparable to full-atom values): 5535 Å² total; per-residue (Å²): 135,87,76,93,83,76,90,69,84,74,61,73,70,66,48,48,65,56,45,52,56,49,51,59,49,43,59,61,36,63,73,47,56,73,60,22,55,54,55,40,57,58,34,51,72,44,91,47,65,70,53,18,50,52,29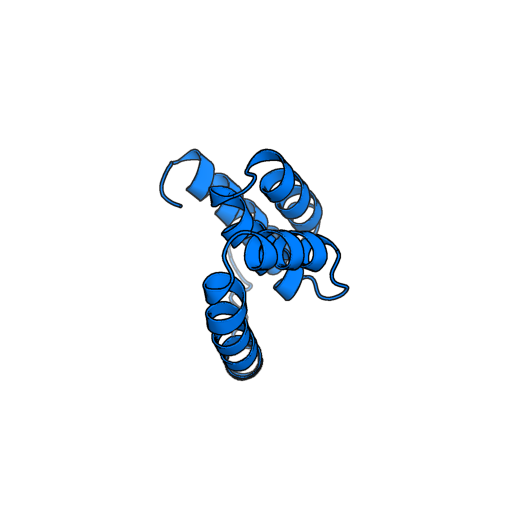,18,62,64,28,45,87,75,43,41,72,63,15,51,51,50,27,50,64,42,36,74,38,97,44,76,64,8,52,48,26,46,50,50,55,53,38,40,75,71,64,77,99

pLDDT: mean 73.94, std 20.81, range [35.78, 97.0]

Nearest PDB structures (foldseek):
  2i9c-assembly1_A  TM=8.645E-01  e=6.865E-03  Rhodopseudomonas palustris
  6g4j-assembly1_B  TM=5.923E-01  e=2.365E+00  synthetic construct
  7p0h-assembly2_B  TM=5.912E-01  e=2.508E+00  synthetic construct
  4xl5-assembly1_C  TM=5.432E-01  e=7.178E+00  synthetic construct
  3ltj-assembly1_A  TM=4.730E-01  e=7.178E+00  synthetic construct

Organism: NCBI:txid412755

Secondary structure (DSSP, 8-state):
-----------HHHHHHHHHHHHHHHHHHHTTTHHHHHHHHHGGG-SSHHHHHHHHHHHTTT-HHHHHHHHHHHHTSSSHHHHHHHHHHHHHHTT--

Mean predicted aligned error: 10.18 Å

InterPro domains:
  IPR016024 Armadillo-type fold [SSF48371] (2-95)
  IPR018568 Domain of unknown function DUF2019 [PF09450] (6-79)
  IPR042236 Phosphoinositide 3-kinase, accessory (PIK) domain superfamily [G3DSA:1.25.40.70] (1-95)

Radius of gyration: 14.52 Å; Cα contacts (8 Å, |Δi|>4): 81; chains: 1; bounding box: 44×31×32 Å